Protein AF-A0A2V8MPY8-F1 (afdb_monomer)

Secondary structure (DSSP, 8-state):
---GGGPPTT-EEEETTEEEEEEEE----GGGTTTSTTHHHHTTT-S-EEEEEEE-----TT--EEEETT--------

Nearest PDB structures (foldseek):
  5yhi-assembly1_B  TM=8.409E-01  e=1.618E-03  Escherichia coli K-12
  1o67-assembly2_B  TM=8.352E-01  e=3.007E-03  Escherichia coli

Radius of gyration: 14.9 Å; Cα contacts (8 Å, |Δi|>4): 125; chains: 1; bounding box: 31×23×40 Å

Foldseek 3Di:
DDPQLPDDFQWWKDAAPWIKTWHADPQQDPVLCVVPNCRNVVCGSPRGTDIGTPGDDDHDPPTDIDTDPPRPDDDDDD

Mean predicted aligned error: 5.44 Å

Sequence (78 aa):
GIDVMALKEGQQLRLGDALVAVTIPCEPCFQMERVRDGLRDALQNRRGMFVRVLVGGTVRVGDRVEVNPYAANHSQKI

Solvent-accessible surface area (backbone atoms only — not comparable to full-atom values): 4824 Å² total; per-residue (Å²): 132,85,69,58,78,80,57,53,64,53,44,26,36,36,40,54,63,20,34,30,27,34,56,48,74,44,75,61,49,75,72,36,40,78,76,38,80,64,40,30,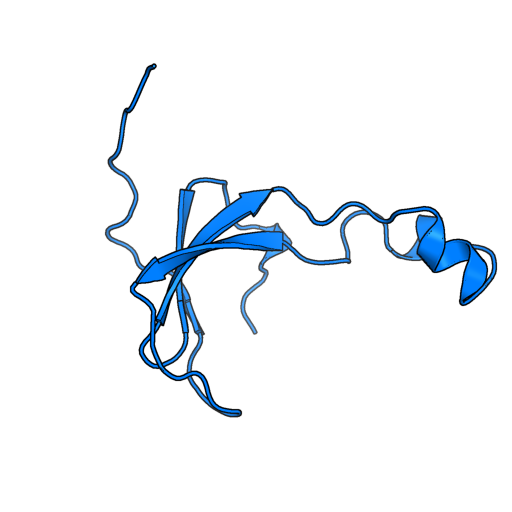72,75,32,60,96,65,65,43,60,41,65,46,80,76,39,85,54,62,72,60,94,86,49,62,74,42,78,45,87,85,46,86,79,75,91,75,87,129

pLDDT: mean 89.91, std 15.29, range [39.0, 97.88]

Structure (mmCIF, N/CA/C/O backbone):
data_AF-A0A2V8MPY8-F1
#
_entry.id   AF-A0A2V8MPY8-F1
#
loop_
_atom_site.group_PDB
_atom_site.id
_atom_site.type_symbol
_atom_site.label_atom_id
_atom_site.label_alt_id
_atom_site.label_comp_id
_atom_site.label_asym_id
_atom_site.label_entity_id
_atom_site.label_seq_id
_atom_site.pdbx_PDB_ins_code
_atom_site.Cartn_x
_atom_site.Cartn_y
_atom_site.Cartn_z
_atom_site.occupancy
_atom_site.B_iso_or_equiv
_atom_site.auth_seq_id
_atom_site.auth_comp_id
_atom_site.auth_asym_id
_atom_site.auth_atom_id
_atom_site.pdbx_PDB_model_num
ATOM 1 N N . GLY A 1 1 ? -11.785 4.052 -8.106 1.00 84.50 1 GLY A N 1
ATOM 2 C CA . GLY A 1 1 ? -11.052 3.529 -6.933 1.00 84.50 1 GLY A CA 1
ATOM 3 C C . GLY A 1 1 ? -10.323 4.669 -6.251 1.00 84.50 1 GLY A C 1
ATOM 4 O O . GLY A 1 1 ? -10.305 5.757 -6.811 1.00 84.50 1 GLY A O 1
ATOM 5 N N . ILE A 1 2 ? -9.758 4.441 -5.065 1.00 90.69 2 ILE A N 1
ATOM 6 C CA . ILE A 1 2 ? -8.913 5.430 -4.375 1.00 90.69 2 ILE A CA 1
ATOM 7 C C . ILE A 1 2 ? -7.558 5.520 -5.083 1.00 90.69 2 ILE A C 1
ATOM 9 O O . ILE A 1 2 ? -6.978 4.488 -5.422 1.00 90.69 2 ILE A O 1
ATOM 13 N N . ASP A 1 3 ? -7.060 6.740 -5.290 1.00 93.12 3 ASP A N 1
ATOM 14 C CA . ASP A 1 3 ? -5.677 6.957 -5.708 1.00 93.12 3 ASP A CA 1
ATOM 15 C C . ASP A 1 3 ? -4.751 6.780 -4.502 1.00 93.12 3 ASP A C 1
ATOM 17 O O . ASP A 1 3 ? -4.591 7.673 -3.671 1.00 93.12 3 ASP A O 1
ATOM 21 N N . VAL A 1 4 ? -4.170 5.588 -4.386 1.00 93.19 4 VAL A N 1
ATOM 22 C CA . VAL A 1 4 ? -3.273 5.254 -3.276 1.00 93.19 4 VAL A CA 1
ATOM 23 C C . VAL A 1 4 ? -1.944 5.999 -3.352 1.00 93.19 4 VAL A C 1
ATOM 25 O O . VAL A 1 4 ? -1.311 6.178 -2.319 1.00 93.19 4 VAL A O 1
ATOM 28 N N . MET A 1 5 ? -1.530 6.462 -4.536 1.00 93.88 5 MET A N 1
ATOM 29 C CA . MET A 1 5 ? -0.268 7.189 -4.700 1.00 93.88 5 MET A CA 1
ATOM 30 C C . MET A 1 5 ? -0.359 8.623 -4.166 1.00 93.88 5 MET A C 1
ATOM 32 O O . MET A 1 5 ? 0.665 9.222 -3.851 1.00 93.88 5 MET A O 1
ATOM 36 N N . ALA A 1 6 ? -1.574 9.163 -4.027 1.00 93.69 6 ALA A N 1
ATOM 37 C CA . ALA A 1 6 ? -1.825 10.462 -3.409 1.00 93.69 6 ALA A CA 1
ATOM 38 C C . ALA A 1 6 ? -1.885 10.408 -1.868 1.00 93.69 6 ALA A C 1
ATOM 40 O O . ALA A 1 6 ? -2.008 11.452 -1.220 1.00 93.69 6 ALA A O 1
ATOM 41 N N . LEU A 1 7 ? -1.826 9.211 -1.270 1.00 93.38 7 LEU A N 1
ATOM 42 C CA . LEU A 1 7 ? -1.876 9.048 0.179 1.00 93.38 7 LEU A CA 1
ATOM 43 C C . LEU A 1 7 ? -0.517 9.332 0.821 1.00 93.38 7 LEU A C 1
ATOM 45 O O . LEU A 1 7 ? 0.538 8.974 0.302 1.00 93.38 7 LEU A O 1
ATOM 49 N N . LYS A 1 8 ? -0.558 9.953 1.996 1.00 93.00 8 LYS A N 1
ATOM 50 C CA . LYS A 1 8 ? 0.612 10.279 2.811 1.00 93.00 8 LYS A CA 1
ATOM 51 C C . LYS A 1 8 ? 0.899 9.166 3.810 1.00 93.00 8 LYS A C 1
ATOM 53 O O . LYS A 1 8 ? -0.019 8.499 4.292 1.00 93.00 8 LYS A O 1
ATOM 58 N N . GLU A 1 9 ? 2.171 9.026 4.168 1.00 94.44 9 GLU A N 1
ATOM 59 C CA . GLU A 1 9 ? 2.599 8.168 5.272 1.00 94.44 9 GLU A CA 1
ATOM 60 C C . GLU A 1 9 ? 1.775 8.459 6.539 1.00 94.44 9 GLU A C 1
ATOM 62 O O . GLU A 1 9 ? 1.482 9.610 6.869 1.00 94.44 9 GLU A O 1
ATOM 67 N N . GLY A 1 10 ? 1.346 7.397 7.220 1.00 93.31 10 GLY A N 1
ATOM 68 C CA . GLY A 1 10 ? 0.520 7.467 8.423 1.00 93.31 10 GLY A CA 1
ATOM 69 C C . GLY A 1 10 ? -0.986 7.592 8.173 1.00 93.31 10 GLY A C 1
ATOM 70 O O . GLY A 1 10 ? -1.759 7.306 9.088 1.00 93.31 10 GLY A O 1
ATOM 71 N N . GLN A 1 11 ? -1.444 7.938 6.959 1.00 94.75 11 GLN A N 1
ATOM 72 C CA . GLN A 1 11 ? -2.880 7.887 6.662 1.00 94.75 11 GLN A CA 1
ATOM 73 C C . GLN A 1 11 ? -3.401 6.462 6.816 1.00 94.75 11 GLN A C 1
ATOM 75 O O . GLN A 1 11 ? -2.786 5.505 6.346 1.00 94.75 11 GLN A O 1
ATOM 80 N N . GLN A 1 12 ? -4.554 6.319 7.465 1.00 96.19 12 GLN A N 1
ATOM 81 C CA . GLN A 1 12 ? -5.152 5.013 7.691 1.00 96.19 12 GLN A CA 1
ATOM 82 C C . GLN A 1 12 ? -6.230 4.702 6.663 1.00 96.19 12 GLN A C 1
ATOM 84 O O . GLN A 1 12 ? -6.993 5.578 6.253 1.00 96.19 12 GLN A O 1
ATOM 89 N N . LEU A 1 13 ? -6.319 3.429 6.302 1.00 96.06 13 LEU A N 1
ATOM 90 C CA . LEU A 1 13 ? -7.338 2.875 5.428 1.00 96.06 13 LEU A CA 1
ATOM 91 C C . LEU A 1 13 ? -8.096 1.774 6.162 1.00 96.06 13 LEU A C 1
ATOM 93 O O . LEU A 1 13 ? -7.486 0.919 6.810 1.00 96.06 13 LEU A O 1
ATOM 97 N N . ARG A 1 14 ? -9.421 1.776 6.025 1.00 96.06 14 ARG A N 1
ATOM 98 C CA . ARG A 1 14 ? -10.270 0.639 6.380 1.00 96.06 14 ARG A CA 1
ATOM 99 C C . ARG A 1 14 ? -10.470 -0.233 5.144 1.00 96.06 14 ARG A C 1
ATOM 101 O O . ARG A 1 14 ? -10.785 0.287 4.074 1.00 96.06 14 ARG A O 1
ATOM 108 N N . LEU A 1 15 ? -10.262 -1.535 5.310 1.00 95.44 15 LEU A N 1
ATOM 109 C CA . LEU A 1 15 ? -10.384 -2.568 4.283 1.00 95.44 15 LEU A CA 1
ATOM 110 C C . LEU A 1 15 ? -11.240 -3.696 4.863 1.00 95.44 15 LEU A C 1
ATOM 112 O O . LEU A 1 15 ? -10.717 -4.507 5.625 1.00 95.44 15 LEU A O 1
ATOM 116 N N . GLY A 1 16 ? -12.542 -3.725 4.569 1.00 95.19 16 GLY A N 1
ATOM 117 C CA . GLY A 1 16 ? -13.450 -4.651 5.261 1.00 95.19 16 GLY A CA 1
ATOM 118 C C . GLY A 1 16 ? -13.351 -4.472 6.783 1.00 95.19 16 GLY A C 1
ATOM 119 O O . GLY A 1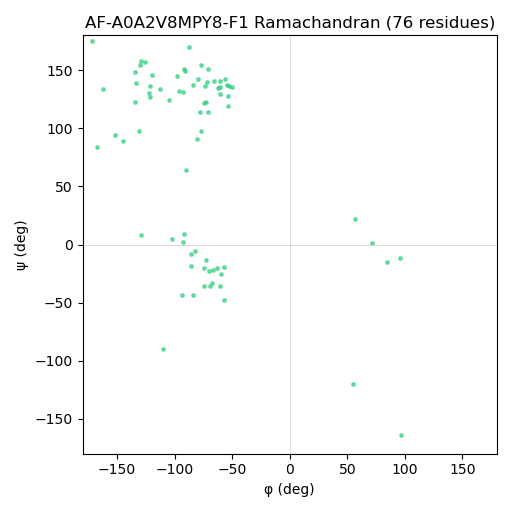 16 ? -13.529 -3.359 7.285 1.00 95.19 16 GLY A O 1
ATOM 120 N N . ASP A 1 17 ? -12.978 -5.537 7.498 1.00 96.06 17 ASP A N 1
ATOM 121 C CA . ASP A 1 17 ? -12.791 -5.510 8.959 1.00 96.06 17 ASP A CA 1
ATOM 122 C C . ASP A 1 17 ? -11.383 -5.055 9.399 1.00 96.06 17 ASP A C 1
ATOM 124 O O . ASP A 1 17 ? -11.128 -4.879 10.590 1.00 96.06 17 ASP A O 1
ATOM 128 N N . ALA A 1 18 ? -10.440 -4.889 8.467 1.00 97.38 18 ALA A N 1
ATOM 129 C CA . ALA A 1 18 ? -9.057 -4.533 8.774 1.00 97.38 18 ALA A CA 1
ATOM 130 C C . ALA A 1 18 ? -8.827 -3.012 8.785 1.00 97.38 18 ALA A C 1
ATOM 132 O O . ALA A 1 18 ? -9.430 -2.252 8.020 1.00 97.38 18 ALA A O 1
ATOM 133 N N . LEU A 1 19 ? -7.881 -2.570 9.620 1.00 97.00 19 LEU A N 1
ATOM 134 C CA . LEU A 1 19 ? -7.368 -1.199 9.644 1.00 97.00 19 LEU A CA 1
ATOM 135 C C . LEU A 1 19 ? -5.863 -1.217 9.387 1.00 97.00 19 LEU A C 1
ATOM 137 O O . LEU A 1 19 ? -5.109 -1.900 10.085 1.00 97.00 19 LEU A O 1
ATOM 141 N N . VAL A 1 20 ? -5.416 -0.437 8.409 1.00 96.94 20 VAL A N 1
ATOM 142 C CA . VAL A 1 20 ? -4.008 -0.363 8.008 1.00 96.94 20 VAL A CA 1
ATOM 143 C C . VAL A 1 20 ? -3.543 1.088 7.924 1.00 96.94 20 VAL A C 1
ATOM 145 O O . VAL A 1 20 ? -4.359 1.974 7.698 1.00 96.94 20 VAL A O 1
ATOM 148 N N . ALA A 1 21 ? -2.247 1.340 8.088 1.00 96.81 21 ALA A N 1
ATOM 149 C CA . ALA A 1 21 ? -1.618 2.643 7.875 1.00 96.81 21 ALA A CA 1
ATOM 150 C C . ALA A 1 21 ? -0.684 2.598 6.668 1.00 96.81 21 ALA A C 1
ATOM 152 O O . ALA A 1 21 ? 0.127 1.680 6.556 1.00 96.81 21 ALA A O 1
ATOM 153 N N . VAL A 1 22 ? -0.772 3.597 5.796 1.00 96.56 22 VAL A N 1
ATOM 154 C CA . VAL A 1 22 ? 0.149 3.794 4.673 1.00 96.56 22 VAL A CA 1
ATOM 155 C C . VAL A 1 22 ? 1.560 4.022 5.203 1.00 96.56 22 VAL A C 1
ATOM 157 O O . VAL A 1 22 ? 1.750 4.783 6.151 1.00 96.56 22 VAL A O 1
ATOM 160 N N . THR A 1 23 ? 2.541 3.358 4.596 1.00 96.25 23 THR A N 1
ATOM 161 C CA . THR A 1 23 ? 3.957 3.553 4.917 1.00 96.25 23 THR A CA 1
ATOM 162 C C . THR A 1 23 ? 4.656 4.257 3.763 1.00 96.25 23 THR A C 1
ATOM 164 O O . THR A 1 23 ? 4.661 5.480 3.704 1.00 96.25 23 THR A O 1
ATOM 167 N N . ILE A 1 24 ? 5.186 3.497 2.810 1.00 95.19 24 ILE A N 1
ATOM 168 C CA . ILE A 1 24 ? 6.046 3.999 1.737 1.00 95.19 24 ILE A CA 1
ATOM 169 C C . ILE A 1 24 ? 5.555 3.534 0.360 1.00 95.19 24 ILE A C 1
ATOM 171 O O . ILE A 1 24 ? 4.871 2.506 0.268 1.00 95.19 24 ILE A O 1
ATOM 175 N N . PRO A 1 25 ? 5.926 4.239 -0.724 1.00 96.12 25 PRO A N 1
ATOM 176 C CA . PRO A 1 25 ? 5.738 3.746 -2.082 1.00 96.12 25 PRO A CA 1
ATOM 177 C C . PRO A 1 25 ? 6.407 2.387 -2.292 1.00 96.12 25 PRO A C 1
ATOM 179 O O . PRO A 1 25 ? 7.501 2.120 -1.792 1.00 96.12 25 PRO A O 1
ATOM 182 N N . CYS A 1 26 ? 5.761 1.515 -3.060 1.00 96.50 26 CYS A N 1
ATOM 183 C CA . CYS A 1 26 ? 6.366 0.260 -3.486 1.00 96.50 26 CYS A CA 1
ATOM 184 C C . CYS A 1 26 ? 7.284 0.522 -4.689 1.00 96.50 26 CYS A C 1
ATOM 186 O O . CYS A 1 26 ? 6.846 0.494 -5.833 1.00 96.50 26 CYS A O 1
ATOM 188 N N . GLU A 1 27 ? 8.563 0.806 -4.463 1.00 95.12 27 GLU A N 1
ATOM 189 C CA . GLU A 1 27 ? 9.485 1.083 -5.571 1.00 95.12 27 GLU A CA 1
ATOM 190 C C . GLU A 1 27 ? 9.712 -0.149 -6.468 1.00 95.12 27 GLU A C 1
ATOM 192 O O . GLU A 1 27 ? 9.826 -1.286 -5.983 1.00 95.12 27 GLU A O 1
ATOM 197 N N . PRO A 1 28 ? 9.790 0.027 -7.800 1.00 96.31 28 PRO A N 1
ATOM 198 C CA . PRO A 1 28 ? 10.003 -1.093 -8.691 1.00 96.31 28 PRO A CA 1
ATOM 199 C C . PRO A 1 28 ? 11.432 -1.649 -8.580 1.00 96.31 28 PRO A C 1
ATOM 201 O O . PRO A 1 28 ? 12.406 -1.022 -8.980 1.00 96.31 28 PRO A O 1
ATOM 204 N N . CYS A 1 29 ? 11.556 -2.884 -8.094 1.00 94.50 29 CYS A N 1
ATOM 205 C CA . CYS A 1 29 ? 12.836 -3.587 -7.992 1.00 94.50 29 CYS A CA 1
ATOM 206 C C . CYS A 1 29 ? 13.219 -4.362 -9.270 1.00 94.50 29 CYS A C 1
ATOM 208 O O . CYS A 1 29 ? 12.396 -4.578 -10.166 1.00 94.50 29 CYS A O 1
ATOM 210 N N . PHE A 1 30 ? 14.464 -4.854 -9.315 1.00 95.81 30 PHE A N 1
ATOM 211 C CA . PHE A 1 30 ? 15.035 -5.608 -10.444 1.00 95.81 30 PHE A CA 1
ATOM 212 C C . PHE A 1 30 ? 14.252 -6.870 -10.839 1.00 95.81 30 PHE A C 1
ATOM 214 O O . PHE A 1 30 ? 14.382 -7.345 -11.962 1.00 95.81 30 PHE A O 1
ATOM 221 N N . GLN A 1 31 ? 13.408 -7.405 -9.949 1.00 96.06 31 GLN A N 1
ATOM 222 C CA . GLN A 1 31 ? 12.546 -8.542 -10.283 1.00 96.06 31 GLN A CA 1
ATOM 223 C C . GLN 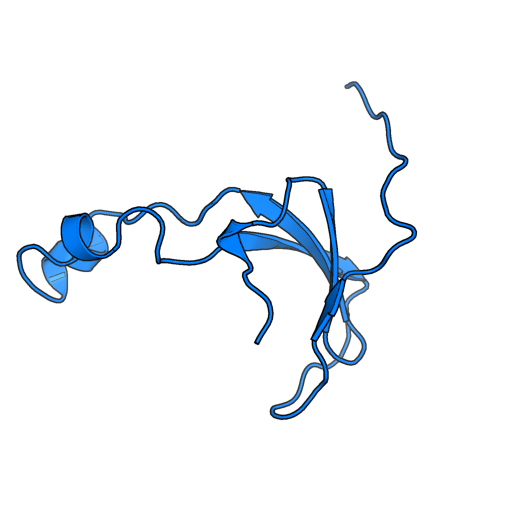A 1 31 ? 11.588 -8.229 -11.440 1.00 96.06 31 GLN A C 1
ATOM 225 O O . GLN A 1 31 ? 11.189 -9.150 -12.138 1.00 96.06 31 GLN A O 1
ATOM 230 N N . MET A 1 32 ? 11.238 -6.960 -11.683 1.00 97.12 32 MET A N 1
ATOM 231 C CA . MET A 1 32 ? 10.382 -6.599 -12.826 1.00 97.12 32 MET A CA 1
ATOM 232 C C . MET A 1 32 ? 11.073 -6.772 -14.158 1.00 97.12 32 MET A C 1
ATOM 234 O O . MET A 1 32 ? 10.430 -7.200 -15.108 1.00 97.12 32 MET A O 1
ATOM 238 N N . GLU A 1 33 ? 12.370 -6.488 -14.213 1.00 96.69 33 GLU A N 1
ATOM 239 C CA . GLU A 1 33 ? 13.150 -6.650 -15.437 1.00 96.69 33 GLU A CA 1
ATOM 240 C C . GLU A 1 33 ? 13.139 -8.112 -15.889 1.00 96.69 33 GLU A C 1
ATOM 242 O O . GLU A 1 33 ? 12.993 -8.413 -17.064 1.00 96.69 33 GLU A O 1
ATOM 247 N N . ARG A 1 34 ? 13.156 -9.040 -14.924 1.00 97.31 34 ARG A N 1
ATOM 248 C CA . ARG A 1 34 ? 13.068 -10.483 -15.185 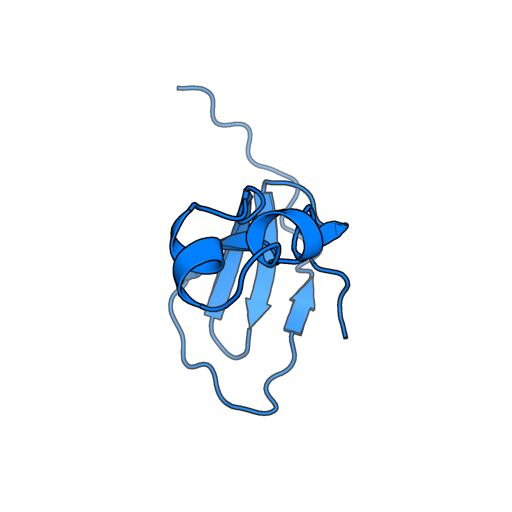1.00 97.31 34 ARG A CA 1
ATOM 249 C C . ARG A 1 34 ? 11.715 -10.926 -15.749 1.00 97.31 34 ARG A C 1
ATOM 251 O O . ARG A 1 34 ? 11.639 -12.012 -16.310 1.00 97.31 34 ARG A O 1
ATOM 258 N N . VAL A 1 35 ? 10.651 -10.145 -15.545 1.00 97.06 35 VAL A N 1
ATOM 259 C CA . VAL A 1 35 ? 9.314 -10.435 -16.091 1.00 97.06 35 VAL A CA 1
ATOM 260 C C . VAL A 1 35 ? 9.209 -9.929 -17.526 1.00 97.06 35 VAL A C 1
ATOM 262 O O . VAL A 1 35 ? 8.654 -10.618 -18.379 1.00 97.06 35 VAL A O 1
ATOM 265 N N . ARG A 1 36 ? 9.707 -8.715 -17.781 1.00 97.69 36 ARG A N 1
ATOM 266 C CA . ARG A 1 36 ? 9.751 -8.099 -19.107 1.00 97.69 36 ARG A CA 1
ATOM 267 C C . ARG A 1 36 ? 10.760 -6.955 -19.104 1.00 97.69 36 ARG A C 1
ATOM 269 O O . ARG A 1 36 ? 10.682 -6.084 -18.237 1.00 97.69 36 ARG A O 1
ATOM 276 N N . ASP A 1 37 ? 11.601 -6.905 -20.127 1.00 97.88 37 ASP A N 1
ATOM 277 C CA . ASP A 1 37 ? 12.545 -5.808 -20.333 1.00 97.88 37 ASP A CA 1
ATOM 278 C C . ASP A 1 37 ? 11.834 -4.440 -20.317 1.00 97.88 37 ASP A C 1
ATOM 280 O O . ASP A 1 37 ? 10.735 -4.265 -20.863 1.00 97.88 37 ASP A O 1
ATOM 284 N N . GLY A 1 38 ? 12.430 -3.469 -19.627 1.00 97.12 38 GLY A N 1
ATOM 285 C CA . GLY A 1 38 ? 11.897 -2.120 -19.430 1.00 97.12 38 GLY A CA 1
ATOM 286 C C . GLY A 1 38 ? 10.697 -2.026 -18.480 1.00 97.12 38 GLY A C 1
ATOM 287 O O . GLY A 1 38 ? 10.169 -0.933 -18.258 1.00 97.12 38 GLY A O 1
ATOM 288 N N . LEU A 1 39 ? 10.227 -3.133 -17.887 1.00 97.69 39 LEU A N 1
ATOM 289 C CA . LEU A 1 39 ? 9.075 -3.102 -16.980 1.00 97.69 39 LEU A CA 1
ATOM 290 C C . LEU A 1 39 ? 9.380 -2.358 -15.681 1.00 97.69 39 LEU A C 1
ATOM 292 O O . LEU A 1 39 ? 8.482 -1.718 -15.132 1.00 97.69 39 LEU A O 1
ATOM 296 N N . ARG A 1 40 ? 10.624 -2.414 -15.187 1.00 97.06 40 ARG A N 1
ATOM 297 C CA . ARG A 1 40 ? 11.015 -1.661 -13.990 1.00 97.06 40 ARG A CA 1
ATOM 298 C C . ARG A 1 40 ? 10.756 -0.167 -14.180 1.00 97.06 40 ARG A C 1
ATOM 300 O O . ARG A 1 40 ? 10.123 0.454 -13.328 1.00 97.06 40 ARG A O 1
ATOM 307 N N . ASP A 1 41 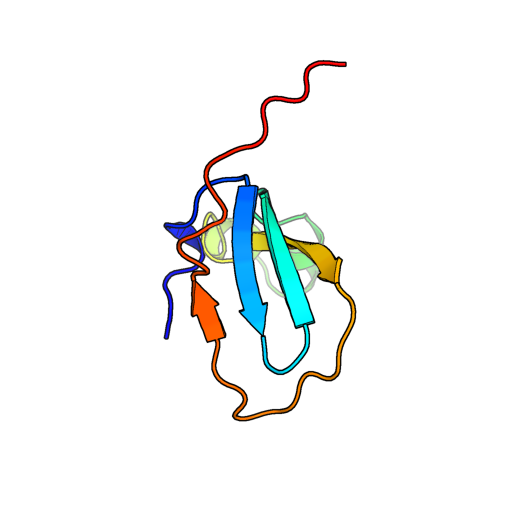? 11.186 0.375 -15.312 1.00 96.62 41 ASP A N 1
ATOM 308 C CA . ASP A 1 41 ? 11.072 1.800 -15.619 1.00 96.62 41 ASP A CA 1
ATOM 309 C C . ASP A 1 41 ? 9.626 2.179 -15.979 1.00 96.62 41 ASP A C 1
ATOM 311 O O . ASP A 1 41 ? 9.119 3.211 -15.543 1.00 96.62 41 ASP A O 1
ATOM 315 N N . ALA A 1 42 ? 8.897 1.290 -16.663 1.00 96.75 42 ALA A N 1
ATOM 316 C CA . ALA A 1 42 ? 7.477 1.486 -16.967 1.00 96.75 42 ALA A CA 1
ATOM 317 C C . ALA A 1 42 ? 6.568 1.556 -15.718 1.00 96.75 42 ALA A C 1
ATOM 319 O O . ALA A 1 42 ? 5.440 2.054 -15.799 1.00 96.75 42 ALA A O 1
ATOM 320 N N . LEU A 1 43 ? 7.032 1.037 -14.574 1.00 96.31 43 LEU A N 1
ATOM 321 C CA . LEU A 1 43 ? 6.286 0.964 -13.314 1.00 96.31 43 LEU A CA 1
ATOM 322 C C . LEU A 1 43 ? 6.682 2.030 -12.279 1.00 96.31 43 LEU A C 1
ATOM 324 O O . LEU A 1 43 ? 6.157 2.001 -11.160 1.00 96.31 43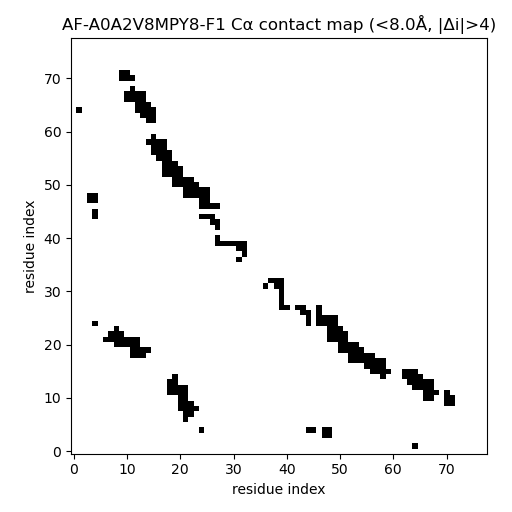 LEU A O 1
ATOM 328 N N . GLN A 1 44 ? 7.568 2.967 -12.622 1.00 94.31 44 GLN A N 1
ATOM 329 C CA . GLN A 1 44 ? 7.941 4.071 -11.730 1.00 94.31 44 GLN A CA 1
ATOM 330 C C . GLN A 1 44 ? 6.695 4.818 -11.242 1.00 94.31 44 GLN A C 1
ATOM 332 O O . GLN A 1 44 ? 5.849 5.205 -12.044 1.00 94.31 44 GLN A O 1
ATOM 337 N N . ASN A 1 45 ? 6.563 4.982 -9.921 1.00 91.00 45 ASN A N 1
ATOM 338 C CA . ASN A 1 45 ? 5.412 5.609 -9.251 1.00 91.00 45 ASN A CA 1
ATOM 339 C C . ASN A 1 45 ? 4.036 4.976 -9.555 1.00 91.00 45 ASN A C 1
ATOM 341 O O . ASN A 1 45 ? 3.006 5.627 -9.399 1.00 91.00 45 ASN A O 1
ATOM 345 N N . ARG A 1 46 ? 3.989 3.711 -9.998 1.00 93.31 46 ARG A N 1
ATOM 346 C CA . ARG A 1 46 ? 2.740 3.041 -10.429 1.00 93.31 46 ARG A CA 1
ATOM 347 C C . ARG A 1 46 ? 2.491 1.675 -9.791 1.00 93.31 46 ARG A C 1
ATOM 349 O O . ARG A 1 46 ? 1.572 0.963 -10.183 1.00 93.31 46 ARG A O 1
ATOM 356 N N . ARG A 1 47 ? 3.310 1.299 -8.812 1.00 95.06 47 ARG A N 1
ATOM 357 C CA . ARG A 1 47 ? 3.240 0.018 -8.089 1.00 95.06 47 ARG A CA 1
ATOM 358 C C . ARG A 1 47 ? 2.263 0.025 -6.907 1.00 95.06 47 ARG A C 1
ATOM 360 O O . ARG A 1 47 ? 1.879 -1.048 -6.455 1.00 95.06 47 ARG A O 1
ATOM 367 N N . GLY A 1 48 ? 1.873 1.202 -6.417 1.00 95.25 48 GLY A N 1
ATOM 368 C CA . GLY A 1 48 ? 1.059 1.366 -5.212 1.00 95.25 48 GLY A CA 1
ATOM 369 C C . GLY A 1 48 ? 1.893 1.650 -3.960 1.00 95.25 48 GLY A C 1
ATOM 370 O O . GLY A 1 48 ? 3.071 2.002 -4.044 1.00 95.25 48 GLY A O 1
ATOM 371 N N . MET A 1 49 ? 1.268 1.479 -2.796 1.00 96.38 49 MET A N 1
ATOM 372 C CA . MET A 1 49 ? 1.847 1.774 -1.483 1.00 96.38 49 MET A CA 1
ATOM 373 C C . MET A 1 49 ? 1.904 0.516 -0.621 1.00 96.38 49 MET A C 1
ATOM 375 O O . MET A 1 49 ? 0.995 -0.315 -0.661 1.00 96.38 49 MET A O 1
ATOM 379 N N . PHE A 1 50 ? 2.938 0.407 0.208 1.00 97.50 50 PHE A N 1
ATOM 380 C CA . PHE A 1 50 ? 2.928 -0.520 1.329 1.00 97.50 50 PHE A CA 1
ATOM 381 C C . PHE A 1 50 ? 2.076 0.024 2.476 1.00 97.50 50 PHE A C 1
ATOM 383 O O . PHE A 1 50 ? 1.890 1.234 2.637 1.00 97.50 50 PHE A O 1
ATOM 390 N N . VAL A 1 51 ? 1.562 -0.899 3.286 1.00 97.06 51 VAL A N 1
ATOM 391 C CA . VAL A 1 51 ? 0.797 -0.582 4.488 1.00 97.06 51 VAL A CA 1
ATOM 392 C C . VAL A 1 51 ? 1.262 -1.438 5.662 1.00 97.06 51 VAL A C 1
ATOM 394 O O . VAL A 1 51 ? 1.672 -2.587 5.492 1.00 97.06 51 VAL A O 1
ATOM 397 N N . ARG A 1 52 ? 1.170 -0.887 6.869 1.00 97.44 52 ARG A N 1
ATOM 398 C CA . ARG A 1 52 ? 1.293 -1.617 8.132 1.00 97.44 52 ARG A CA 1
ATOM 399 C C . ARG A 1 52 ? -0.100 -1.961 8.638 1.00 97.44 52 ARG A C 1
ATOM 401 O O . ARG A 1 52 ? -0.956 -1.085 8.714 1.00 97.44 52 ARG A O 1
ATOM 408 N N . VAL A 1 53 ? -0.319 -3.208 9.039 1.00 97.06 53 VAL A N 1
ATOM 409 C CA . VAL A 1 53 ? -1.571 -3.603 9.697 1.00 97.06 53 VAL A CA 1
ATOM 410 C C . VAL A 1 53 ? -1.596 -3.040 11.116 1.00 97.06 53 VAL A C 1
ATOM 412 O O . VAL A 1 53 ? -0.683 -3.300 11.897 1.00 97.06 53 VAL A O 1
ATOM 415 N N . LEU A 1 54 ? -2.625 -2.252 11.428 1.00 96.25 54 LEU A N 1
ATOM 416 C CA . LEU A 1 54 ? -2.880 -1.730 12.772 1.00 96.25 54 LEU A CA 1
ATOM 417 C C . LEU A 1 54 ? -3.845 -2.640 13.532 1.00 96.25 54 LEU A C 1
ATOM 419 O O . LEU A 1 54 ? -3.623 -2.944 14.699 1.00 96.25 54 LEU A O 1
ATOM 423 N N . VAL A 1 55 ? -4.900 -3.088 12.848 1.00 97.00 55 VAL A N 1
ATOM 424 C CA . VAL A 1 55 ? -5.885 -4.044 13.361 1.00 97.00 55 VAL A CA 1
ATOM 425 C C . VAL A 1 55 ? -6.136 -5.087 12.280 1.00 97.00 55 VAL A C 1
ATOM 427 O O . VAL A 1 55 ? -6.488 -4.744 11.149 1.00 97.00 55 VAL A O 1
ATOM 430 N N . GLY A 1 56 ? -5.914 -6.357 12.622 1.00 97.19 56 GLY A N 1
ATOM 431 C CA . GLY A 1 56 ? -6.216 -7.481 11.741 1.00 97.19 56 GLY A CA 1
ATOM 432 C C . GLY A 1 56 ? -7.723 -7.690 11.594 1.00 97.19 56 GLY A C 1
ATOM 433 O O . GLY A 1 56 ? -8.488 -7.405 12.509 1.00 97.19 56 GLY A O 1
ATOM 434 N N . GLY A 1 57 ? -8.140 -8.212 10.448 1.00 96.75 57 GLY A N 1
ATOM 435 C CA . GLY A 1 57 ? -9.540 -8.466 10.130 1.00 96.75 57 GLY A CA 1
ATOM 436 C C . GLY A 1 57 ? -9.661 -9.245 8.827 1.00 96.75 57 GLY A C 1
ATOM 437 O O . GLY A 1 57 ? -8.658 -9.504 8.155 1.00 96.75 57 GLY A O 1
ATOM 438 N N . THR A 1 58 ? -10.882 -9.635 8.471 1.00 97.88 58 THR A N 1
ATOM 439 C CA . THR A 1 58 ? -11.126 -10.304 7.193 1.00 97.88 58 THR A CA 1
ATOM 440 C C . THR A 1 58 ? -11.284 -9.272 6.081 1.00 97.88 58 THR A C 1
ATOM 442 O O . THR A 1 58 ? -11.966 -8.265 6.256 1.00 97.88 58 THR A O 1
ATOM 445 N N . VAL A 1 59 ? -10.672 -9.553 4.929 1.00 97.19 59 VAL A N 1
ATOM 446 C CA . VAL A 1 59 ? -10.825 -8.778 3.693 1.00 97.19 59 VAL A CA 1
ATOM 447 C C . VAL A 1 59 ? -11.337 -9.711 2.603 1.00 97.19 59 VAL A C 1
ATOM 449 O O . VAL A 1 59 ? -10.788 -10.796 2.399 1.00 97.19 59 VAL A O 1
ATOM 452 N N . ARG A 1 60 ? -12.388 -9.299 1.900 1.00 97.62 60 ARG A N 1
ATOM 453 C CA . ARG A 1 60 ? -13.018 -10.030 0.798 1.00 97.62 60 ARG A CA 1
ATOM 454 C C . ARG A 1 60 ? -13.099 -9.165 -0.453 1.00 97.62 60 ARG A C 1
ATOM 456 O O . ARG A 1 60 ? -13.092 -7.937 -0.405 1.00 97.62 60 ARG A O 1
ATOM 463 N N . VAL A 1 61 ? -13.188 -9.823 -1.606 1.00 96.94 61 VAL A N 1
ATOM 464 C CA . VAL A 1 61 ? -13.453 -9.132 -2.873 1.00 96.94 61 VAL A CA 1
ATOM 465 C C . VAL A 1 61 ? -14.807 -8.431 -2.779 1.00 96.94 61 VAL A C 1
ATOM 467 O O . VAL A 1 61 ? -15.802 -9.055 -2.422 1.00 96.94 61 VAL A O 1
ATOM 470 N N . GLY A 1 62 ? -14.830 -7.143 -3.119 1.00 95.44 62 GLY A N 1
ATOM 471 C CA . GLY A 1 62 ? -16.019 -6.295 -3.019 1.00 95.44 62 G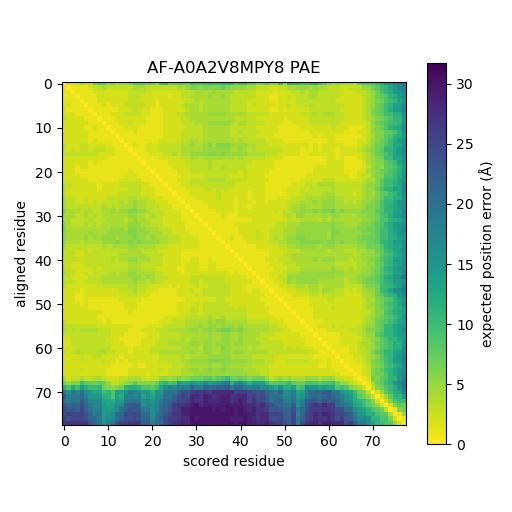LY A CA 1
ATOM 472 C C . GLY A 1 62 ? -16.094 -5.469 -1.735 1.00 95.44 62 GLY A C 1
ATOM 473 O O . GLY A 1 62 ? -16.894 -4.535 -1.690 1.00 95.44 62 GLY A O 1
ATOM 474 N N . ASP A 1 63 ? -15.245 -5.742 -0.737 1.00 96.06 63 ASP A N 1
ATOM 475 C CA . ASP A 1 63 ? -15.174 -4.909 0.462 1.00 96.06 63 ASP A CA 1
ATOM 476 C C . ASP A 1 63 ? -14.788 -3.474 0.104 1.00 96.06 63 ASP A C 1
ATOM 478 O O . ASP A 1 63 ? -13.934 -3.207 -0.752 1.00 96.06 63 ASP A O 1
ATOM 482 N N . ARG A 1 64 ? -15.427 -2.525 0.788 1.00 94.12 64 ARG A N 1
ATOM 483 C CA . ARG A 1 64 ? -15.153 -1.112 0.573 1.00 94.12 64 ARG A CA 1
ATOM 484 C C . ARG A 1 64 ? -13.790 -0.751 1.154 1.00 94.12 64 ARG A C 1
ATOM 486 O O . ARG A 1 64 ? -13.421 -1.181 2.245 1.00 94.12 64 ARG A O 1
ATOM 493 N N . VAL A 1 65 ? -13.074 0.083 0.409 1.00 95.12 65 VAL A N 1
ATOM 494 C CA . VAL A 1 65 ? -11.838 0.720 0.856 1.00 95.12 65 VAL A CA 1
ATOM 495 C C . VAL A 1 65 ? -12.149 2.172 1.162 1.00 95.12 65 VAL A C 1
ATOM 497 O O . VAL A 1 65 ? -12.669 2.885 0.301 1.00 95.12 65 VAL A O 1
ATOM 500 N N . GLU A 1 66 ? -11.843 2.611 2.377 1.00 94.75 66 GLU A N 1
ATOM 501 C CA . GLU A 1 66 ? -12.139 3.968 2.834 1.00 94.75 66 GLU A CA 1
ATOM 502 C C . GLU A 1 66 ? -10.929 4.579 3.532 1.00 94.75 66 GLU A C 1
ATOM 504 O O . GLU A 1 66 ? -10.253 3.915 4.319 1.00 94.75 66 GLU A O 1
ATOM 509 N N . VAL A 1 67 ? -10.670 5.862 3.275 1.00 94.56 67 VAL A N 1
ATOM 510 C CA . VAL A 1 67 ? -9.692 6.630 4.051 1.00 94.56 67 VAL A CA 1
ATOM 511 C C . VAL A 1 67 ? -10.309 6.940 5.408 1.00 94.56 67 VAL A C 1
ATOM 513 O O . VAL A 1 67 ? -11.365 7.564 5.474 1.00 94.56 67 VAL A O 1
ATOM 516 N N . ASN A 1 68 ? -9.661 6.510 6.489 1.00 90.00 68 ASN A N 1
ATOM 517 C CA . ASN A 1 68 ? -10.115 6.790 7.844 1.00 90.00 68 ASN A CA 1
ATOM 518 C C . ASN A 1 68 ? -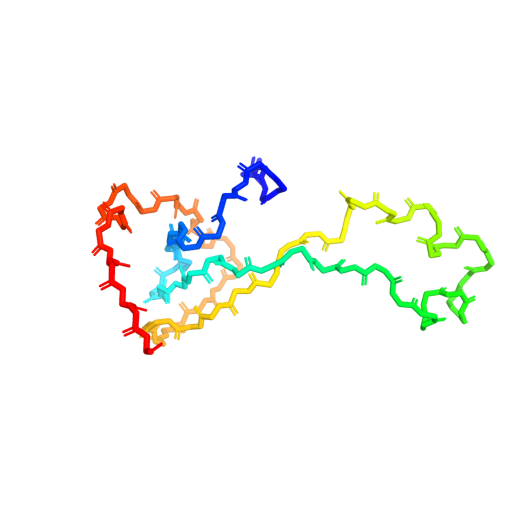9.742 8.240 8.224 1.00 90.00 68 ASN A C 1
ATOM 520 O O . ASN A 1 68 ? -8.552 8.543 8.358 1.00 90.00 68 ASN A O 1
ATOM 524 N N . PRO A 1 69 ? -10.721 9.143 8.423 1.00 73.56 69 PRO A N 1
ATOM 525 C CA . PRO A 1 69 ? -10.452 10.566 8.634 1.00 73.56 69 PRO A CA 1
ATOM 526 C C . PRO A 1 69 ? -9.846 10.882 10.012 1.00 73.56 69 PRO A C 1
ATOM 528 O O . PRO A 1 69 ? -9.330 11.976 10.216 1.00 73.56 69 PRO A O 1
ATOM 531 N N . TYR A 1 70 ? -9.868 9.934 10.955 1.00 65.31 70 TYR A N 1
ATOM 532 C CA . TYR A 1 70 ? -9.454 10.152 12.348 1.00 65.31 70 TYR A CA 1
ATOM 533 C C . TYR A 1 70 ? -7.971 9.853 12.636 1.00 65.31 70 TYR A C 1
ATOM 535 O O . TYR A 1 70 ? -7.555 9.840 13.790 1.00 65.31 70 TYR A O 1
ATOM 543 N N . ALA A 1 71 ? -7.159 9.607 11.608 1.00 60.44 71 ALA A N 1
ATOM 544 C CA . ALA A 1 71 ? -5.799 9.083 11.761 1.00 60.44 71 ALA A CA 1
ATOM 545 C C . ALA A 1 71 ? -4.674 10.128 11.842 1.00 60.44 71 ALA A C 1
ATOM 547 O O . ALA A 1 71 ? -3.502 9.766 11.919 1.00 60.44 71 ALA A O 1
ATOM 548 N N . ALA A 1 72 ? -4.990 11.419 11.811 1.00 51.94 72 ALA A N 1
ATOM 549 C CA . ALA A 1 72 ? -3.984 12.473 11.835 1.00 51.94 72 ALA A CA 1
ATOM 550 C C . ALA A 1 72 ? -3.662 12.901 13.272 1.00 51.94 72 ALA A C 1
ATOM 552 O O . ALA A 1 72 ? -3.975 14.025 13.620 1.00 51.94 72 ALA A O 1
ATOM 553 N N . ASN A 1 73 ? -3.109 12.018 14.114 1.00 48.06 73 ASN A N 1
ATOM 554 C CA . ASN A 1 73 ? -2.516 12.384 15.413 1.00 48.06 73 ASN A CA 1
ATOM 555 C C . ASN A 1 73 ? -1.706 11.213 15.991 1.00 48.06 73 ASN A C 1
ATOM 557 O O . ASN A 1 73 ? -2.213 10.478 16.825 1.00 48.06 73 ASN A O 1
ATOM 561 N N . HIS A 1 74 ? -0.447 11.040 15.589 1.00 48.66 74 HIS A N 1
ATOM 562 C CA . HIS A 1 74 ? 0.553 10.427 16.471 1.00 48.66 74 HIS A CA 1
ATOM 563 C C . HIS A 1 74 ? 1.946 10.955 16.126 1.00 48.66 74 HIS A C 1
ATOM 565 O O . HIS A 1 74 ? 2.653 10.439 15.265 1.00 48.66 74 HIS A O 1
ATOM 571 N N . SER A 1 75 ? 2.342 11.998 16.854 1.00 46.81 75 SER A N 1
ATOM 572 C CA . SER A 1 75 ? 3.732 12.162 17.262 1.00 46.81 75 SER A CA 1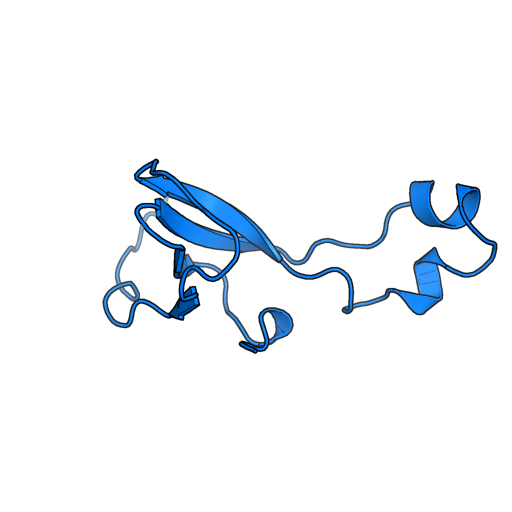
ATOM 573 C C . SER A 1 75 ? 4.180 10.881 17.964 1.00 46.81 75 SER A C 1
ATOM 575 O O . SER A 1 75 ? 3.633 10.542 19.010 1.00 46.81 75 SER A O 1
ATOM 577 N N . GLN A 1 76 ? 5.196 10.200 17.444 1.00 44.09 76 GLN A N 1
ATOM 578 C CA . GLN A 1 76 ? 6.036 9.335 18.267 1.00 44.09 76 GLN A CA 1
ATOM 579 C C . GLN A 1 76 ? 7.469 9.411 17.732 1.00 44.09 76 GLN A C 1
ATOM 581 O O . GLN A 1 76 ? 7.876 8.665 16.847 1.00 44.09 76 GLN A O 1
ATOM 586 N N . LYS A 1 77 ? 8.213 10.385 18.270 1.00 39.06 77 LYS A N 1
ATOM 587 C CA . LYS A 1 77 ? 9.673 10.314 18.362 1.00 39.06 77 LYS A CA 1
ATOM 588 C C . LYS A 1 77 ? 10.043 9.011 19.079 1.00 39.06 77 LYS A C 1
ATOM 590 O O . LYS A 1 77 ? 9.429 8.700 20.102 1.00 39.06 77 LYS A O 1
ATOM 595 N N . ILE A 1 78 ? 11.055 8.317 18.572 1.00 39.00 78 ILE A N 1
ATOM 596 C CA . ILE A 1 78 ? 11.966 7.506 19.386 1.00 39.00 78 ILE A CA 1
ATOM 597 C C . ILE A 1 78 ? 13.279 8.279 19.412 1.00 39.00 78 ILE A C 1
ATOM 599 O O . ILE A 1 78 ? 13.685 8.735 18.318 1.00 39.00 78 ILE A O 1
#